Protein AF-A0A968PJV8-F1 (afdb_monomer)

Secondary structure (DSSP, 8-state):
----SHHHHHHHHHHHHHHHHHHHHHT-TT--HHHHHHHHHHHHHHHHHHHHHHHHHHHHHHHHHHHHHHHHHHTS---

Structure (mmCIF, N/CA/C/O backbone):
data_AF-A0A968PJV8-F1
#
_entry.id   AF-A0A968PJV8-F1
#
loop_
_atom_site.group_PDB
_atom_site.id
_atom_site.type_symbol
_atom_site.label_atom_id
_atom_site.label_alt_id
_atom_site.label_comp_id
_atom_site.label_asym_id
_atom_site.label_entity_id
_atom_site.label_seq_id
_atom_site.pdbx_PDB_ins_code
_atom_site.Cartn_x
_atom_site.Cartn_y
_atom_site.Cartn_z
_atom_site.occupancy
_atom_site.B_iso_or_equiv
_atom_site.auth_seq_id
_atom_site.auth_comp_id
_atom_site.auth_asym_id
_atom_site.auth_atom_id
_atom_site.pdbx_PDB_model_num
ATOM 1 N N . MET A 1 1 ? -8.264 -6.868 -31.356 1.00 32.12 1 MET A N 1
ATOM 2 C CA . MET A 1 1 ? -8.691 -7.021 -29.949 1.00 32.12 1 MET A CA 1
ATOM 3 C C . MET A 1 1 ? -7.492 -6.704 -29.064 1.00 32.12 1 MET A C 1
ATOM 5 O O . MET A 1 1 ? -6.594 -7.527 -28.984 1.00 32.12 1 MET A O 1
ATOM 9 N N . SER A 1 2 ? -7.422 -5.504 -28.482 1.00 36.09 2 SER A N 1
ATOM 10 C CA . SER A 1 2 ? -6.247 -5.044 -27.718 1.00 36.09 2 SER A CA 1
ATOM 11 C C . SER A 1 2 ? -6.686 -4.470 -26.374 1.00 36.09 2 SER A C 1
ATOM 13 O O . SER A 1 2 ? -6.664 -3.264 -26.165 1.00 36.09 2 SER A O 1
ATOM 15 N N . VAL A 1 3 ? -7.138 -5.341 -25.472 1.00 47.25 3 VAL A N 1
ATOM 16 C CA . VAL A 1 3 ? -7.551 -4.965 -24.112 1.00 47.25 3 VAL A CA 1
ATOM 17 C C . VAL A 1 3 ? -6.783 -5.840 -23.126 1.00 47.25 3 VAL A C 1
ATOM 19 O O . VAL A 1 3 ? -7.291 -6.866 -22.701 1.00 47.25 3 VAL A O 1
ATOM 22 N N . LYS A 1 4 ? -5.522 -5.492 -22.831 1.00 47.56 4 LYS A N 1
ATOM 23 C 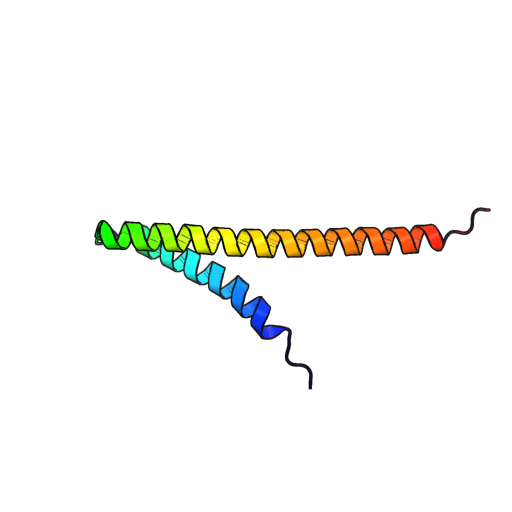CA . LYS A 1 4 ? -4.742 -6.104 -21.729 1.00 47.56 4 LYS A CA 1
ATOM 24 C C . LYS A 1 4 ? -3.763 -5.142 -21.025 1.00 47.56 4 LYS A C 1
ATOM 26 O O . LYS A 1 4 ? -2.832 -5.599 -20.381 1.00 47.56 4 LYS A O 1
ATOM 31 N N . LYS A 1 5 ? -3.939 -3.817 -21.138 1.00 49.97 5 LYS A N 1
ATOM 32 C CA . LYS A 1 5 ? -3.122 -2.835 -20.381 1.00 49.97 5 LYS A CA 1
ATOM 33 C C . LYS A 1 5 ? -3.871 -2.088 -19.273 1.00 49.97 5 LYS A C 1
ATOM 35 O O . LYS A 1 5 ? -3.229 -1.619 -18.349 1.00 49.97 5 LYS A O 1
ATOM 40 N N . LYS A 1 6 ? -5.207 -2.024 -19.320 1.00 46.00 6 LYS A N 1
ATOM 41 C CA . LYS A 1 6 ? -5.993 -1.260 -18.337 1.00 46.00 6 LYS A CA 1
ATOM 42 C C . LYS A 1 6 ? -6.069 -1.927 -16.961 1.00 46.00 6 LYS A C 1
ATOM 44 O O . LYS A 1 6 ? -5.960 -1.226 -15.970 1.00 46.00 6 LYS A O 1
ATOM 49 N N . ASP A 1 7 ? -6.206 -3.249 -16.888 1.00 51.19 7 ASP A N 1
ATOM 50 C CA . ASP A 1 7 ? -6.392 -3.937 -15.603 1.00 51.19 7 ASP A CA 1
ATOM 51 C C . ASP A 1 7 ? -5.201 -3.806 -14.643 1.00 51.19 7 ASP A C 1
ATOM 53 O O . ASP A 1 7 ? -5.411 -3.631 -13.449 1.00 51.19 7 ASP A O 1
ATOM 57 N N . GLU A 1 8 ? -3.954 -3.836 -15.126 1.00 52.44 8 GLU A N 1
ATOM 58 C CA . GLU A 1 8 ? -2.786 -3.742 -14.234 1.00 52.44 8 GLU A CA 1
ATOM 59 C C . GLU A 1 8 ? -2.541 -2.328 -13.693 1.00 52.44 8 GLU A C 1
ATOM 61 O O . GLU A 1 8 ? -2.175 -2.193 -12.525 1.00 52.44 8 GLU A O 1
ATOM 66 N N . GLU A 1 9 ? -2.769 -1.286 -14.501 1.00 53.81 9 GLU A N 1
ATOM 67 C CA . GLU A 1 9 ? -2.732 0.110 -14.032 1.00 53.81 9 GLU A CA 1
ATOM 68 C C . GLU A 1 9 ? -3.847 0.371 -13.019 1.00 53.81 9 GLU A C 1
ATOM 70 O O . GLU A 1 9 ? -3.602 0.977 -11.978 1.00 53.81 9 GLU A O 1
ATOM 75 N N . ILE A 1 10 ? -5.042 -0.179 -13.265 1.00 59.16 10 ILE A N 1
ATOM 76 C CA . ILE A 1 10 ? -6.155 -0.118 -12.316 1.00 59.16 10 ILE A CA 1
ATOM 77 C C . ILE A 1 10 ? -5.751 -0.759 -10.976 1.00 59.16 10 ILE A C 1
ATOM 79 O O . ILE A 1 10 ? -6.098 -0.219 -9.937 1.00 59.16 10 ILE A O 1
ATOM 83 N N . GLN A 1 11 ? -4.963 -1.841 -10.944 1.00 79.12 11 GLN A N 1
ATOM 84 C CA . GLN A 1 11 ? -4.552 -2.469 -9.676 1.00 79.12 11 GLN A CA 1
ATOM 85 C C . GLN A 1 11 ? -3.585 -1.616 -8.835 1.00 79.12 11 GLN A C 1
ATOM 87 O O . GLN A 1 11 ? -3.752 -1.556 -7.619 1.00 79.12 11 GLN A O 1
ATOM 92 N N . PHE A 1 12 ? -2.582 -0.967 -9.440 1.00 86.88 12 PHE A N 1
ATOM 93 C CA . PHE A 1 12 ? -1.644 -0.119 -8.686 1.00 86.88 12 PHE A CA 1
ATOM 94 C C .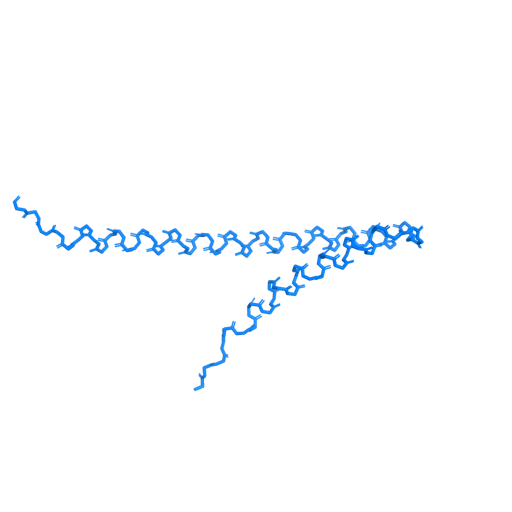 PHE A 1 12 ? -2.313 1.172 -8.211 1.00 86.88 12 PHE A C 1
ATOM 96 O O . PHE A 1 12 ? -2.275 1.477 -7.022 1.00 86.88 12 PHE A O 1
ATOM 103 N N . GLU A 1 13 ? -2.982 1.885 -9.118 1.00 88.69 13 GLU A N 1
ATOM 104 C CA . GLU A 1 13 ? -3.685 3.132 -8.797 1.00 88.69 13 GLU A CA 1
ATOM 105 C C . GLU A 1 13 ? -4.771 2.905 -7.739 1.00 88.69 13 GLU A C 1
ATOM 107 O O . GLU A 1 13 ? -4.931 3.707 -6.822 1.00 88.69 13 GLU A O 1
ATOM 112 N N . ASN A 1 14 ? -5.487 1.777 -7.803 1.00 90.31 14 ASN A N 1
ATOM 113 C CA . ASN A 1 14 ? -6.461 1.428 -6.771 1.00 90.31 14 ASN A CA 1
ATOM 114 C C . ASN A 1 14 ? -5.796 1.099 -5.430 1.00 90.31 14 ASN A C 1
ATOM 116 O O . ASN A 1 14 ? -6.347 1.454 -4.393 1.00 90.31 14 ASN A O 1
ATOM 120 N N . ALA A 1 15 ? -4.636 0.432 -5.428 1.00 91.25 15 ALA A N 1
ATOM 121 C CA . ALA A 1 15 ? -3.915 0.137 -4.192 1.00 91.25 15 ALA A CA 1
ATOM 122 C C . ALA A 1 15 ? -3.418 1.419 -3.508 1.00 91.25 15 ALA A C 1
ATOM 124 O O . ALA A 1 15 ? -3.508 1.530 -2.287 1.00 91.25 15 ALA A O 1
ATOM 125 N N . VAL A 1 16 ? -2.954 2.398 -4.291 1.00 93.38 16 VAL A N 1
ATOM 126 C CA . VAL A 1 16 ? -2.560 3.723 -3.790 1.00 93.38 16 VAL A CA 1
ATOM 127 C C . VAL A 1 16 ? -3.770 4.472 -3.237 1.00 93.38 16 VAL A C 1
ATOM 129 O O . VAL A 1 16 ? -3.736 4.878 -2.080 1.00 93.38 16 VAL A O 1
ATOM 132 N N . LYS A 1 17 ? -4.867 4.566 -3.996 1.00 94.56 17 LYS A N 1
ATOM 133 C CA . LYS A 1 17 ? -6.105 5.210 -3.524 1.00 94.56 17 LYS A CA 1
ATOM 134 C C . LYS A 1 17 ? -6.629 4.589 -2.237 1.00 94.56 17 LYS A C 1
ATOM 136 O O . LYS A 1 17 ? -6.972 5.299 -1.300 1.00 94.56 17 LYS A O 1
ATOM 141 N N . ARG A 1 18 ? -6.653 3.256 -2.161 1.00 94.62 18 ARG A N 1
ATOM 142 C CA . ARG A 1 18 ? -7.102 2.571 -0.948 1.00 94.62 18 ARG A CA 1
ATOM 143 C C . ARG A 1 18 ? -6.167 2.842 0.228 1.00 94.62 18 ARG A C 1
ATOM 145 O O . ARG A 1 18 ? -6.638 2.968 1.350 1.00 94.62 18 ARG A O 1
ATOM 152 N N . LEU A 1 19 ? -4.860 2.952 -0.006 1.00 94.38 19 LEU A N 1
ATOM 153 C CA . LEU A 1 19 ? -3.907 3.298 1.047 1.00 94.38 19 LEU A CA 1
ATOM 154 C C . LEU A 1 19 ? -4.146 4.721 1.576 1.00 94.38 19 LEU A C 1
ATOM 156 O O . LEU A 1 19 ? -4.095 4.920 2.785 1.00 94.38 19 LEU A O 1
ATOM 160 N N . GLU A 1 20 ? -4.448 5.683 0.701 1.00 95.56 20 GLU A N 1
ATOM 161 C CA . GLU A 1 20 ? -4.822 7.050 1.096 1.00 95.56 20 GLU A CA 1
ATOM 162 C C . GLU A 1 20 ? -6.106 7.062 1.937 1.00 95.56 20 GLU A C 1
ATOM 164 O O . GLU A 1 20 ? -6.147 7.701 2.987 1.00 95.56 20 GLU A O 1
ATOM 169 N N . GLU A 1 21 ? -7.127 6.303 1.526 1.00 95.81 21 GLU A N 1
ATOM 170 C CA . GLU A 1 21 ? -8.361 6.128 2.303 1.00 95.81 21 GLU A CA 1
ATOM 171 C C . GLU A 1 21 ? -8.087 5.511 3.678 1.00 95.81 21 GLU A C 1
ATOM 173 O O . GLU A 1 21 ? -8.589 6.004 4.683 1.00 95.81 21 GLU A O 1
ATOM 178 N N . VAL A 1 22 ? -7.263 4.460 3.739 1.00 95.62 22 VAL A N 1
ATOM 179 C CA . VAL A 1 22 ? -6.879 3.799 4.994 1.00 95.62 22 VAL A CA 1
ATOM 180 C C . VAL A 1 22 ? -6.180 4.780 5.938 1.00 95.62 22 VAL A C 1
ATOM 182 O O . VAL A 1 22 ? -6.478 4.784 7.130 1.00 95.62 22 VAL A O 1
ATOM 185 N N . VAL A 1 23 ? -5.274 5.619 5.426 1.00 95.38 23 VAL A N 1
ATOM 186 C CA . VAL A 1 23 ? -4.601 6.655 6.228 1.00 95.38 23 VAL A CA 1
ATOM 187 C C . VAL A 1 23 ? -5.611 7.682 6.736 1.00 95.38 23 VAL A C 1
ATOM 189 O O . VAL A 1 23 ? -5.622 7.966 7.930 1.00 95.38 23 VAL A O 1
ATOM 192 N N . ALA A 1 24 ? -6.508 8.168 5.877 1.00 95.12 24 ALA A N 1
ATOM 193 C CA . ALA A 1 24 ? -7.549 9.112 6.278 1.00 95.12 24 ALA A CA 1
ATOM 194 C C . ALA A 1 24 ? -8.512 8.523 7.329 1.00 95.12 24 ALA A C 1
ATOM 196 O O . ALA A 1 24 ? -8.898 9.213 8.271 1.00 95.12 24 ALA A O 1
ATOM 197 N N . GLU A 1 25 ? -8.883 7.243 7.204 1.00 94.19 25 GLU A N 1
ATOM 198 C CA . GLU A 1 25 ? -9.695 6.533 8.201 1.00 94.19 25 GLU A CA 1
ATOM 199 C C . GLU A 1 25 ? -8.937 6.388 9.541 1.00 94.19 25 GLU A C 1
ATOM 201 O O . GLU A 1 25 ? -9.541 6.554 10.600 1.00 94.19 25 GLU A O 1
ATOM 206 N N . LEU A 1 26 ? -7.624 6.120 9.514 1.00 93.38 26 LEU A N 1
ATOM 207 C CA . LEU A 1 26 ? -6.777 6.002 10.713 1.00 93.38 26 LEU A CA 1
ATOM 208 C C . LEU A 1 26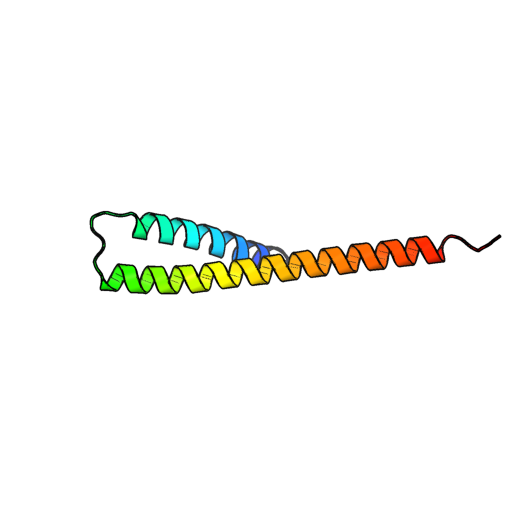 ? -6.548 7.336 11.440 1.00 93.38 26 LEU A C 1
ATOM 210 O O . LEU A 1 26 ? -6.313 7.332 12.647 1.00 93.38 26 LEU A O 1
ATOM 214 N N . GLU A 1 27 ? -6.608 8.462 10.731 1.00 92.94 27 GLU A N 1
ATOM 215 C CA . GLU A 1 27 ? -6.504 9.809 11.310 1.00 92.94 27 GLU A CA 1
ATOM 216 C C . GLU A 1 27 ? -7.817 10.292 11.951 1.00 92.94 27 GLU A C 1
ATOM 218 O O . GLU A 1 27 ? -7.847 11.336 12.608 1.00 92.94 27 GLU A O 1
ATOM 223 N N . SER A 1 28 ? -8.908 9.538 11.790 1.00 92.25 28 SER A N 1
ATOM 224 C CA . SER A 1 28 ? -10.199 9.861 12.390 1.00 92.25 28 SER A CA 1
ATOM 225 C C . SER A 1 28 ? -10.173 9.726 13.917 1.00 92.25 28 SER A C 1
ATOM 227 O O . SER A 1 28 ? -9.646 8.765 14.473 1.00 92.25 28 SER A O 1
ATOM 229 N N . THR A 1 29 ? -10.803 10.671 14.616 1.00 82.81 29 THR A N 1
ATOM 230 C CA . THR A 1 29 ? -10.894 10.698 16.086 1.00 82.81 29 THR A CA 1
ATOM 231 C C . THR A 1 29 ? -11.844 9.662 16.682 1.00 82.81 29 THR A C 1
ATOM 233 O O . THR A 1 29 ? -11.740 9.372 17.871 1.00 82.81 29 THR A O 1
ATOM 236 N N . ASP A 1 30 ? -12.751 9.100 15.880 1.00 90.56 30 ASP A N 1
ATOM 237 C CA . ASP A 1 30 ? -13.814 8.189 16.332 1.00 90.56 30 ASP A CA 1
ATOM 238 C C . ASP A 1 30 ? -13.529 6.715 15.994 1.00 90.56 30 ASP A C 1
ATOM 240 O O . ASP A 1 30 ? -14.428 5.872 16.015 1.00 90.56 30 ASP A O 1
ATOM 244 N N . ILE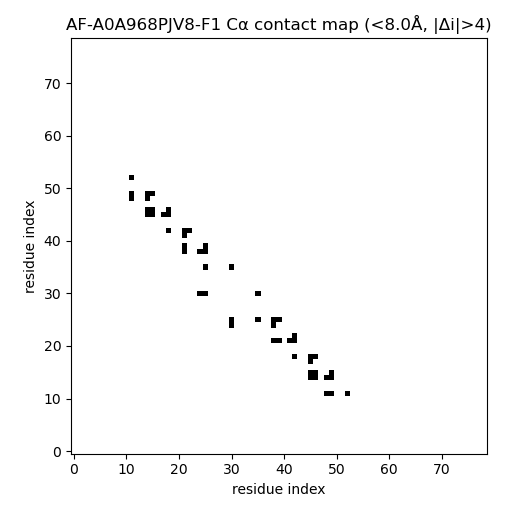 A 1 31 ? -12.278 6.384 15.662 1.00 92.25 31 ILE A N 1
ATOM 245 C CA . ILE A 1 31 ? -11.888 5.020 15.318 1.00 92.25 31 ILE A CA 1
ATOM 246 C C . ILE A 1 31 ? -11.680 4.153 16.567 1.00 92.25 31 ILE A C 1
ATOM 248 O O . ILE A 1 31 ? -10.935 4.499 17.485 1.00 92.25 31 ILE A O 1
ATOM 252 N N . ASP A 1 32 ? -12.318 2.984 16.598 1.00 95.00 32 ASP A N 1
ATOM 253 C CA . ASP A 1 32 ? -12.084 1.996 17.645 1.00 95.00 32 ASP A CA 1
ATOM 254 C C . ASP A 1 32 ? -10.796 1.189 17.398 1.00 95.00 32 ASP A C 1
ATOM 256 O O . ASP A 1 32 ? -10.301 1.063 16.275 1.00 95.00 32 ASP A O 1
ATOM 260 N N . LEU A 1 33 ? -10.247 0.606 18.466 1.00 92.81 33 LEU A N 1
ATOM 261 C CA . LEU A 1 33 ? -8.976 -0.120 18.419 1.00 92.81 33 LEU A CA 1
ATOM 262 C C . LEU A 1 33 ? -8.999 -1.309 17.445 1.00 92.81 33 LEU A C 1
ATOM 264 O O . LEU A 1 33 ? -8.003 -1.569 16.769 1.00 92.81 33 LEU A O 1
ATOM 268 N N . GLU A 1 34 ? -10.111 -2.040 17.362 1.00 94.31 34 GLU A N 1
ATOM 269 C CA . GLU A 1 34 ? -10.206 -3.211 16.488 1.00 94.31 34 GLU A CA 1
ATOM 270 C C . GLU A 1 34 ? -10.212 -2.785 15.016 1.00 94.31 34 GLU A C 1
ATOM 272 O O . GLU A 1 34 ? -9.539 -3.394 14.175 1.00 94.31 34 GLU A O 1
ATOM 277 N N . ARG A 1 35 ? -10.926 -1.701 14.700 1.00 93.31 35 ARG A N 1
ATOM 278 C CA . ARG A 1 35 ? -10.926 -1.099 13.369 1.00 93.31 35 ARG A CA 1
ATOM 279 C C . ARG A 1 35 ? -9.557 -0.535 13.005 1.00 93.31 35 ARG A C 1
ATOM 281 O O . ARG A 1 35 ? -9.090 -0.801 11.897 1.00 93.31 35 ARG A O 1
ATOM 288 N N . ALA A 1 36 ? -8.891 0.157 13.927 1.00 94.62 36 ALA A N 1
ATOM 289 C CA . ALA A 1 36 ? -7.549 0.692 13.714 1.00 94.62 36 ALA A CA 1
ATOM 290 C C . ALA A 1 36 ? -6.535 -0.418 13.395 1.00 94.62 36 ALA A C 1
ATOM 292 O O . ALA A 1 36 ? -5.763 -0.298 12.446 1.00 94.62 36 ALA A O 1
ATOM 293 N N . LEU A 1 37 ? -6.584 -1.542 14.119 1.00 95.81 37 LEU A N 1
ATOM 294 C CA . LEU A 1 37 ? -5.727 -2.701 13.848 1.00 95.81 37 LEU A CA 1
ATOM 295 C C . LEU A 1 37 ? -5.976 -3.299 12.457 1.00 95.81 37 LEU A C 1
ATOM 297 O O . LEU A 1 37 ? -5.023 -3.571 11.726 1.00 95.81 37 LEU A O 1
ATOM 301 N N . LYS A 1 38 ? -7.244 -3.459 12.059 1.00 96.38 38 LYS A N 1
ATOM 302 C CA . LYS A 1 38 ? -7.597 -3.978 10.726 1.00 96.38 38 LYS A CA 1
ATOM 303 C C . LYS A 1 38 ? -7.107 -3.060 9.607 1.00 96.38 38 LYS A C 1
ATOM 305 O O . LYS A 1 38 ? -6.520 -3.545 8.642 1.00 96.38 38 LYS A O 1
ATOM 310 N N . LEU A 1 39 ? -7.318 -1.753 9.748 1.00 96.31 39 LEU A N 1
ATOM 311 C CA . LEU A 1 39 ? -6.850 -0.759 8.781 1.00 96.31 39 LEU A CA 1
ATOM 312 C C . LEU A 1 39 ? -5.324 -0.709 8.712 1.00 96.31 39 LEU A C 1
ATOM 314 O O . LEU A 1 39 ? -4.764 -0.624 7.625 1.00 96.31 39 LEU A O 1
ATOM 318 N N . TYR A 1 40 ? -4.636 -0.841 9.845 1.00 94.94 40 TYR A N 1
ATOM 319 C CA . TYR A 1 40 ? -3.17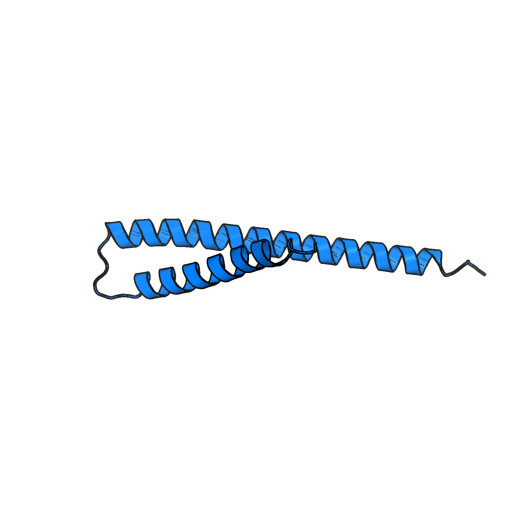9 -0.908 9.866 1.00 94.94 40 TYR A CA 1
ATOM 320 C C . TYR A 1 40 ? -2.650 -2.134 9.105 1.00 94.94 40 TYR A C 1
ATOM 322 O O . TYR A 1 40 ? -1.770 -2.008 8.251 1.00 94.94 40 TYR A O 1
ATOM 330 N N . GLU A 1 41 ? -3.215 -3.322 9.349 1.00 96.12 41 GLU A N 1
ATOM 331 C CA . GLU A 1 41 ? -2.862 -4.528 8.591 1.00 96.12 41 GLU A CA 1
ATOM 332 C C . GLU A 1 41 ? -3.145 -4.383 7.090 1.00 96.12 41 GLU A C 1
ATOM 334 O O . GLU A 1 41 ? -2.354 -4.843 6.258 1.00 96.12 41 GLU A O 1
ATOM 339 N N . GLU A 1 42 ? -4.271 -3.762 6.735 1.00 95.06 42 GLU A N 1
ATOM 340 C CA . GLU A 1 42 ? -4.626 -3.454 5.350 1.00 95.06 42 GLU A CA 1
ATOM 341 C C . GLU A 1 42 ? -3.595 -2.508 4.717 1.00 95.06 42 GLU A C 1
ATOM 343 O O . GLU A 1 42 ? -3.050 -2.814 3.655 1.00 95.06 42 GLU A O 1
ATOM 348 N N . GLY A 1 43 ? -3.238 -1.421 5.404 1.00 95.25 43 GLY A N 1
ATOM 349 C CA . GLY A 1 43 ? -2.245 -0.449 4.953 1.00 95.25 43 GLY A CA 1
ATOM 350 C C . GLY A 1 43 ? -0.866 -1.069 4.715 1.00 95.25 43 GLY A C 1
ATOM 351 O O . GLY A 1 43 ? -0.235 -0.808 3.688 1.00 95.25 43 GLY A O 1
ATOM 352 N N . ILE A 1 44 ? -0.415 -1.971 5.595 1.00 95.62 44 ILE A N 1
ATOM 353 C CA . ILE A 1 44 ? 0.844 -2.714 5.408 1.00 95.62 44 ILE A CA 1
ATOM 354 C C . ILE A 1 44 ? 0.790 -3.593 4.150 1.00 95.62 44 ILE A C 1
ATOM 356 O O . ILE A 1 44 ? 1.753 -3.632 3.374 1.00 95.62 44 ILE A O 1
ATOM 360 N N . LYS A 1 45 ? -0.329 -4.290 3.914 1.00 93.56 45 LYS A N 1
ATOM 361 C CA . LYS A 1 45 ? -0.508 -5.128 2.716 1.00 93.56 45 LYS A CA 1
ATOM 362 C C . LYS A 1 45 ? -0.485 -4.282 1.443 1.00 93.56 45 LYS A C 1
ATOM 364 O O . LYS A 1 45 ? 0.236 -4.629 0.508 1.00 93.56 45 LYS A O 1
ATOM 369 N N . LEU A 1 46 ? -1.215 -3.168 1.424 1.00 93.81 46 LEU A N 1
ATOM 370 C CA . LEU A 1 46 ? -1.272 -2.241 0.291 1.00 93.81 46 LEU A CA 1
ATOM 371 C C . LEU A 1 46 ? 0.101 -1.630 -0.009 1.00 93.81 46 LEU A C 1
ATOM 373 O O . LEU A 1 46 ? 0.571 -1.704 -1.143 1.00 93.81 46 LEU A O 1
ATOM 377 N N . SER A 1 47 ? 0.804 -1.139 1.016 1.00 92.62 47 SER A N 1
ATOM 378 C CA . SER A 1 47 ? 2.164 -0.601 0.880 1.00 92.62 47 SER A CA 1
ATOM 379 C C . SER A 1 47 ? 3.138 -1.626 0.287 1.00 92.62 47 SER A C 1
ATOM 381 O O . SER A 1 47 ? 3.944 -1.310 -0.595 1.00 92.62 47 SER A O 1
ATOM 383 N N . ARG A 1 48 ? 3.037 -2.894 0.703 1.00 93.06 48 ARG A N 1
ATOM 384 C CA . ARG A 1 48 ? 3.858 -3.973 0.143 1.00 93.06 48 ARG A CA 1
ATOM 385 C C . ARG A 1 48 ? 3.544 -4.234 -1.330 1.00 93.06 48 ARG A C 1
ATOM 387 O O . ARG A 1 48 ? 4.473 -4.429 -2.112 1.00 93.06 48 ARG A O 1
ATOM 394 N N . ILE A 1 49 ? 2.268 -4.225 -1.715 1.00 89.81 49 ILE A N 1
ATOM 395 C CA . ILE A 1 49 ? 1.846 -4.386 -3.115 1.00 89.81 49 ILE A CA 1
ATOM 396 C C . ILE A 1 49 ? 2.416 -3.253 -3.975 1.00 89.81 49 ILE A C 1
ATOM 398 O O . ILE A 1 49 ? 3.014 -3.527 -5.019 1.00 89.81 49 ILE A O 1
ATOM 402 N N . CYS A 1 50 ? 2.298 -2.004 -3.519 1.00 91.31 50 CYS A N 1
ATOM 403 C CA . CYS A 1 50 ? 2.834 -0.843 -4.227 1.00 91.31 50 CYS A CA 1
ATOM 404 C C . CYS A 1 50 ? 4.352 -0.955 -4.422 1.00 91.31 50 CYS A C 1
ATOM 406 O O . CYS A 1 50 ? 4.839 -0.797 -5.540 1.00 91.31 50 CYS A O 1
ATOM 408 N N . ASN A 1 51 ? 5.095 -1.318 -3.373 1.00 92.44 51 ASN A N 1
ATOM 409 C CA . ASN A 1 51 ? 6.546 -1.506 -3.454 1.00 92.44 51 ASN A CA 1
ATOM 410 C C . ASN A 1 51 ? 6.956 -2.596 -4.452 1.00 92.44 51 ASN A C 1
ATOM 412 O O . ASN A 1 51 ? 7.897 -2.404 -5.220 1.00 92.44 51 ASN A O 1
ATOM 416 N N . ILE A 1 52 ? 6.247 -3.729 -4.479 1.00 91.62 52 ILE A N 1
ATOM 417 C CA . ILE A 1 52 ? 6.528 -4.806 -5.442 1.00 91.62 52 ILE A CA 1
ATOM 418 C C . ILE A 1 52 ? 6.325 -4.300 -6.873 1.00 91.62 52 ILE A C 1
ATOM 420 O O . ILE A 1 52 ? 7.187 -4.503 -7.725 1.00 91.62 52 ILE A O 1
ATOM 424 N N . LYS A 1 53 ? 5.218 -3.596 -7.131 1.00 89.12 53 LYS A N 1
ATOM 425 C CA . LYS A 1 53 ? 4.916 -3.043 -8.458 1.00 89.12 53 LYS A CA 1
ATOM 426 C C . LYS A 1 53 ? 5.951 -2.015 -8.911 1.00 89.12 53 LYS A C 1
ATOM 428 O O . LYS A 1 53 ? 6.367 -2.057 -10.068 1.00 89.12 53 LYS A O 1
ATOM 433 N N . LEU A 1 54 ? 6.392 -1.138 -8.009 1.00 91.88 54 LEU A N 1
ATOM 434 C CA . LEU A 1 54 ? 7.459 -0.177 -8.289 1.00 91.88 54 LEU A CA 1
ATOM 435 C C . LEU A 1 54 ? 8.778 -0.891 -8.599 1.00 91.88 54 LEU A C 1
ATOM 437 O O . LEU A 1 54 ? 9.386 -0.612 -9.628 1.00 91.88 54 LEU A O 1
ATOM 441 N N . SER A 1 55 ? 9.168 -1.878 -7.790 1.00 92.31 55 SER A N 1
ATOM 442 C CA . SER A 1 55 ? 10.400 -2.644 -8.010 1.00 92.31 55 SER A CA 1
ATOM 443 C C . SER A 1 55 ? 10.393 -3.405 -9.343 1.00 92.31 55 SER A C 1
ATOM 445 O O . SER A 1 55 ? 11.395 -3.431 -10.061 1.00 92.31 55 SER A O 1
ATOM 447 N N . ASP A 1 56 ? 9.254 -3.986 -9.726 1.00 90.62 56 ASP A N 1
ATOM 448 C CA . ASP A 1 56 ? 9.099 -4.646 -11.024 1.00 90.62 56 ASP A CA 1
ATOM 449 C C . ASP A 1 56 ? 9.211 -3.650 -12.189 1.00 90.62 56 ASP A C 1
ATOM 451 O O . ASP A 1 56 ? 9.843 -3.949 -13.211 1.00 90.62 56 ASP A O 1
ATOM 455 N N . ALA A 1 57 ? 8.635 -2.454 -12.038 1.00 89.50 57 ALA A N 1
ATOM 456 C CA . ALA A 1 57 ? 8.755 -1.384 -13.022 1.00 89.50 57 ALA A CA 1
ATOM 457 C C . ALA A 1 57 ? 10.211 -0.909 -13.163 1.00 89.50 57 ALA A C 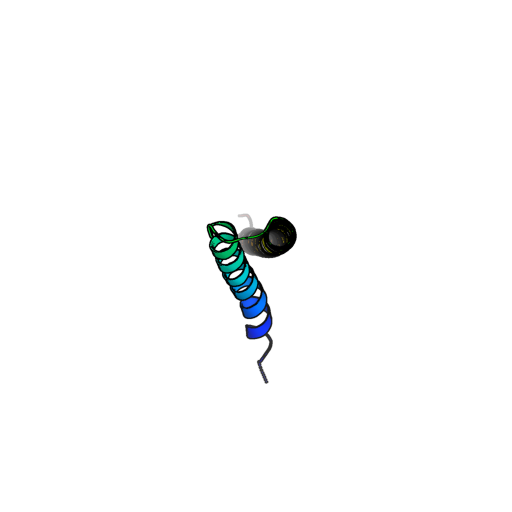1
ATOM 459 O O . ALA A 1 57 ? 10.721 -0.832 -14.283 1.00 89.50 57 ALA A O 1
ATOM 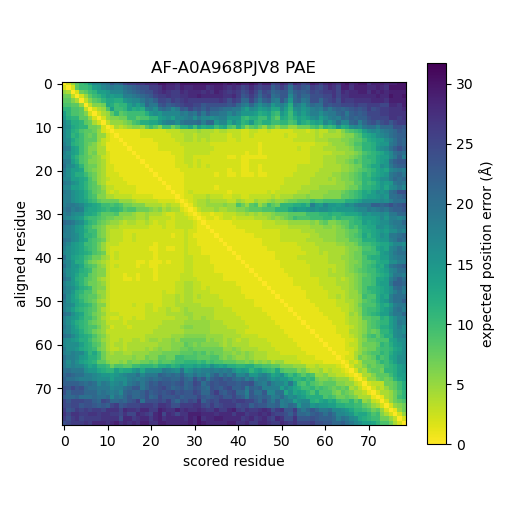460 N N . GLU A 1 58 ? 10.907 -0.672 -12.050 1.00 91.00 58 GLU A N 1
ATOM 461 C CA . GLU A 1 58 ? 12.328 -0.308 -12.022 1.00 91.00 58 GLU A CA 1
ATOM 462 C C . GLU A 1 58 ? 13.193 -1.373 -12.699 1.00 91.00 58 GLU A C 1
ATOM 464 O O . GLU A 1 58 ? 13.982 -1.062 -13.593 1.00 91.00 58 GLU A O 1
ATOM 469 N N . ARG A 1 59 ? 12.990 -2.652 -12.358 1.00 92.44 59 ARG A N 1
ATOM 470 C CA . ARG A 1 59 ? 13.711 -3.768 -12.984 1.00 92.44 59 ARG A CA 1
ATOM 471 C C . ARG A 1 59 ? 13.500 -3.789 -14.494 1.00 92.44 59 ARG A C 1
ATOM 473 O O . ARG A 1 59 ? 14.447 -4.001 -15.252 1.00 92.44 59 ARG A O 1
ATOM 480 N N . LYS A 1 60 ? 12.269 -3.563 -14.952 1.00 88.56 60 LYS A N 1
ATOM 481 C CA . LYS A 1 60 ? 11.950 -3.518 -16.382 1.00 88.56 60 LYS A CA 1
ATOM 482 C C . LYS A 1 60 ? 12.658 -2.357 -17.080 1.00 88.56 60 LYS A C 1
ATOM 484 O O . LYS A 1 60 ? 13.170 -2.545 -18.182 1.00 88.56 60 LYS A O 1
ATOM 489 N N . ILE A 1 61 ? 12.732 -1.192 -16.439 1.00 91.50 61 ILE A N 1
ATOM 490 C CA . ILE A 1 61 ? 13.485 -0.037 -16.943 1.00 91.50 61 ILE A CA 1
ATOM 491 C C . ILE A 1 61 ? 14.976 -0.375 -17.055 1.00 91.50 61 ILE A C 1
ATOM 493 O O . ILE A 1 61 ? 15.576 -0.114 -18.097 1.00 91.50 61 ILE A O 1
ATOM 497 N N . GLU A 1 62 ? 15.568 -0.995 -16.036 1.00 90.50 62 GLU A N 1
ATOM 498 C CA . GLU A 1 62 ? 16.987 -1.374 -16.048 1.00 90.50 62 GLU A CA 1
ATOM 499 C C . GLU A 1 62 ? 17.314 -2.399 -17.145 1.00 90.50 62 GLU A C 1
ATOM 501 O O . GLU A 1 62 ? 18.309 -2.254 -17.863 1.00 90.50 62 GLU A O 1
ATOM 506 N N . ILE A 1 63 ? 16.438 -3.385 -17.366 1.00 91.44 63 ILE A N 1
ATOM 507 C CA . ILE A 1 63 ? 16.569 -4.332 -18.485 1.00 91.44 63 ILE A CA 1
ATOM 508 C C . ILE A 1 63 ? 16.516 -3.594 -19.827 1.00 91.44 63 ILE A C 1
ATOM 510 O O . ILE A 1 63 ? 17.348 -3.849 -20.695 1.00 91.44 63 ILE A O 1
ATOM 514 N N . LEU A 1 64 ? 15.578 -2.658 -20.006 1.00 88.62 64 LEU A N 1
ATOM 515 C CA . LEU A 1 64 ? 15.446 -1.888 -21.247 1.00 88.62 64 LEU A CA 1
ATOM 516 C C . LEU A 1 64 ? 16.654 -0.974 -21.500 1.00 88.62 64 LEU A C 1
ATOM 518 O O . LEU A 1 64 ? 17.138 -0.909 -22.631 1.00 88.62 64 LEU A O 1
ATOM 522 N N . LYS A 1 65 ? 17.189 -0.317 -20.462 1.00 88.56 65 LYS A N 1
ATOM 523 C CA . LYS A 1 65 ? 18.434 0.467 -20.549 1.00 88.56 65 LYS A CA 1
ATOM 524 C C . LYS A 1 65 ? 19.620 -0.412 -20.948 1.00 88.56 65 LYS A C 1
ATOM 526 O O . LYS A 1 65 ? 20.409 -0.049 -21.824 1.00 88.56 65 LYS A O 1
ATOM 531 N N . THR A 1 66 ? 19.734 -1.590 -20.340 1.00 84.19 66 THR A N 1
ATOM 532 C CA . THR A 1 66 ? 20.819 -2.537 -20.621 1.00 84.19 66 THR A CA 1
ATOM 533 C C . THR A 1 66 ? 20.703 -3.100 -22.039 1.00 84.19 66 THR A C 1
ATOM 535 O O . THR A 1 66 ? 21.671 -3.084 -22.790 1.00 84.19 66 THR A O 1
ATOM 538 N N . ALA A 1 67 ? 19.506 -3.497 -22.472 1.00 76.38 67 ALA A N 1
ATOM 539 C CA . ALA A 1 67 ? 19.256 -3.956 -23.837 1.00 76.38 67 ALA A CA 1
ATOM 540 C C . ALA A 1 67 ? 19.548 -2.862 -24.881 1.00 76.38 67 ALA A C 1
ATOM 542 O O . ALA A 1 67 ? 20.233 -3.117 -25.872 1.00 76.38 67 ALA A O 1
ATOM 543 N N . GLY A 1 68 ? 19.106 -1.623 -24.636 1.00 71.50 68 GLY A N 1
ATOM 544 C CA . GLY A 1 68 ? 19.381 -0.487 -25.519 1.00 71.50 68 GLY A CA 1
ATOM 545 C C . GLY A 1 68 ? 20.873 -0.148 -25.616 1.00 71.50 68 GLY A C 1
ATOM 546 O O . GLY A 1 68 ? 21.382 0.127 -26.704 1.00 71.50 68 GLY A O 1
ATOM 547 N N . SER A 1 69 ? 2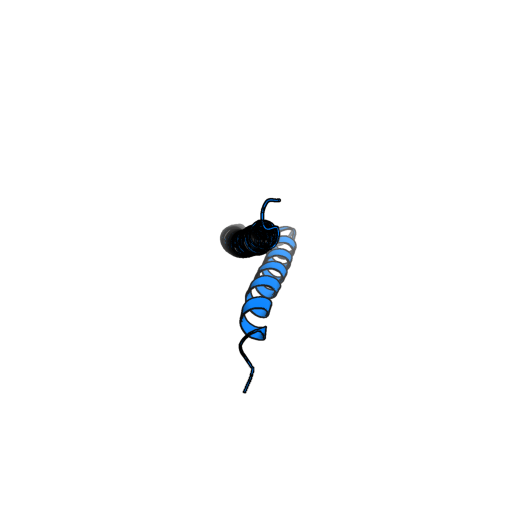1.604 -0.231 -24.501 1.00 67.69 69 SER A N 1
ATOM 548 C CA . SER A 1 69 ? 23.057 -0.014 -24.478 1.00 67.69 69 SER A CA 1
ATOM 549 C C . SER A 1 69 ? 23.856 -1.156 -25.125 1.00 67.69 69 SER A C 1
ATOM 551 O O . SER A 1 69 ? 24.859 -0.887 -25.790 1.00 67.69 69 SER A O 1
ATOM 553 N N . LEU A 1 70 ? 23.397 -2.411 -25.032 1.00 60.12 70 LEU A N 1
ATOM 554 C CA . LEU A 1 70 ? 23.962 -3.543 -25.782 1.00 60.12 70 LEU A CA 1
ATOM 555 C C . LEU A 1 70 ? 23.788 -3.351 -27.296 1.00 60.12 70 LEU A C 1
ATOM 557 O O . LEU A 1 70 ? 24.741 -3.531 -28.054 1.00 60.12 70 LEU A O 1
ATOM 561 N N . GLN A 1 71 ? 22.614 -2.890 -27.736 1.00 58.94 71 GLN A N 1
ATOM 562 C CA . GLN A 1 71 ? 22.352 -2.569 -29.144 1.00 58.94 71 GLN A CA 1
ATOM 563 C C . GLN A 1 71 ? 23.235 -1.420 -29.660 1.00 58.94 71 GLN A C 1
ATOM 565 O O . GLN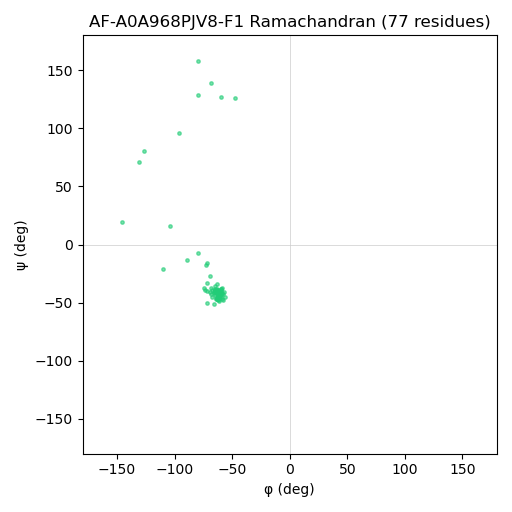 A 1 71 ? 23.647 -1.422 -30.819 1.00 58.94 71 GLN A O 1
ATOM 570 N N . GLN A 1 72 ? 23.563 -0.446 -28.804 1.00 58.59 72 GLN A N 1
ATOM 571 C CA . GLN A 1 72 ? 24.468 0.651 -29.147 1.00 58.59 72 GLN A CA 1
ATOM 572 C C . GLN A 1 72 ? 25.931 0.193 -29.255 1.00 58.59 72 GLN A C 1
ATOM 574 O O . GLN A 1 72 ? 26.633 0.630 -30.169 1.00 58.59 72 GLN A O 1
ATOM 579 N N . LYS A 1 73 ? 26.384 -0.700 -28.363 1.00 58.09 73 LYS A N 1
ATOM 580 C CA . LYS A 1 73 ? 27.740 -1.273 -28.409 1.00 58.09 73 LYS A CA 1
ATOM 581 C C . LYS A 1 73 ? 27.947 -2.174 -29.628 1.00 58.09 73 LYS A C 1
ATOM 583 O O . LYS A 1 73 ? 28.980 -2.064 -30.271 1.00 58.09 73 LYS A O 1
ATOM 588 N N . LEU A 1 74 ? 26.947 -2.971 -30.011 1.00 56.00 74 LEU A N 1
ATOM 589 C CA . LEU A 1 74 ? 27.003 -3.821 -31.211 1.00 56.00 74 LEU A CA 1
ATOM 590 C C . LEU A 1 74 ? 26.921 -3.036 -32.536 1.00 56.00 74 LEU A C 1
ATOM 592 O O . LEU A 1 74 ? 27.241 -3.581 -33.589 1.00 56.00 74 LEU A O 1
ATOM 596 N N . ARG A 1 75 ? 26.497 -1.762 -32.515 1.00 55.72 75 ARG A N 1
ATOM 597 C CA . ARG A 1 75 ? 26.379 -0.916 -33.719 1.00 55.72 75 ARG A CA 1
ATOM 598 C C . ARG A 1 75 ? 27.657 -0.141 -34.063 1.00 55.72 75 ARG A C 1
ATOM 600 O O . ARG A 1 75 ? 27.744 0.401 -35.162 1.00 55.72 75 ARG A O 1
ATOM 607 N N . LYS A 1 76 ? 28.645 -0.063 -33.168 1.00 47.00 76 LYS A N 1
ATOM 608 C CA . LYS A 1 76 ? 29.963 0.487 -33.513 1.00 47.00 76 LYS A CA 1
ATOM 609 C C . LYS A 1 76 ? 30.895 -0.674 -33.868 1.00 47.00 76 LYS A C 1
ATOM 611 O O . LYS A 1 76 ? 31.452 -1.257 -32.944 1.00 47.00 76 LYS A O 1
ATOM 616 N N . PRO A 1 77 ? 31.070 -1.028 -35.156 1.00 48.44 77 PRO A N 1
ATOM 617 C CA . PRO A 1 77 ? 32.215 -1.841 -35.527 1.00 48.44 77 PRO A CA 1
ATOM 618 C C . PRO A 1 77 ? 33.471 -1.059 -35.133 1.00 48.44 77 PRO A C 1
ATOM 620 O O . PRO A 1 77 ? 33.594 0.130 -35.448 1.00 48.44 77 PRO A O 1
ATOM 623 N N . GLU A 1 78 ? 34.342 -1.715 -34.371 1.00 49.84 78 GLU A N 1
ATOM 624 C CA . GLU A 1 78 ? 35.711 -1.273 -34.134 1.00 49.84 78 GLU A CA 1
ATOM 625 C C . GLU A 1 78 ? 36.340 -0.901 -35.486 1.00 49.84 78 GLU A C 1
ATOM 627 O O . GLU A 1 78 ? 36.264 -1.666 -36.450 1.00 49.84 78 GLU A O 1
ATOM 632 N N . LYS A 1 79 ? 36.873 0.321 -35.569 1.00 48.47 79 LYS A N 1
ATOM 633 C CA . LYS A 1 79 ? 37.903 0.642 -36.555 1.00 48.47 79 LYS A CA 1
ATOM 634 C C . LYS A 1 79 ? 39.225 0.102 -36.045 1.00 48.47 79 LYS A C 1
ATOM 636 O O . LYS A 1 79 ? 39.441 0.244 -34.820 1.00 48.47 79 LYS A O 1
#

Mean predicted aligned error: 9.69 Å

Sequence (79 aa):
MSVKKKDEEIQFENAVKRLEEVVAELESTDIDLERALKLYEEGIKLSRICNIKLSDAERKIEILKTAGSLQQKLRKPEK

Radius of gyration: 20.67 Å; Cα contacts (8 Å, |Δi|>4): 26; chains: 1; bounding box: 52×18×55 Å

Nearest PDB structures (foldseek):
  8oir-assembly1_Aa  TM=6.684E-01  e=5.750E-01  Homo sapiens
  7v2d-assembly1_k  TM=5.589E-01  e=1.279E+00  Sus scrofa
  8eja-assembly1_B  TM=5.980E-01  e=2.663E+00  synthetic construct
  6zke-assembly1_K  TM=5.646E-01  e=2.847E+00  Ovis aries

pLDDT: mean 80.95, std 18.55, range [32.12, 96.38]

Foldseek 3Di:
DDPDPPPVVCLLVVLVVLLVVLVVQLPDPPDDPVRNVVSVVSNVVSVVVNVVVVVVVVVVVVVVVVVVVVVVVVPDDDD

Solvent-accessible surface area (backbone atoms only — not comparable to full-atom values): 4587 Å² total; per-residue (Å²): 141,90,88,84,66,64,68,64,54,50,52,52,57,48,38,53,52,50,38,52,51,39,51,56,55,64,72,42,91,85,61,48,72,70,58,44,52,53,40,50,56,48,38,55,53,33,54,51,53,50,51,52,54,50,52,53,50,51,52,51,50,54,50,50,53,50,52,54,51,51,55,55,58,73,68,54,76,83,128